Protein AF-A0A6N7CNE1-F1 (afdb_monomer_lite)

Structure (mmCIF, N/CA/C/O backbone):
data_AF-A0A6N7CNE1-F1
#
_entry.id   AF-A0A6N7CNE1-F1
#
loop_
_atom_site.group_PDB
_atom_site.id
_atom_site.type_symbol
_atom_site.label_atom_id
_atom_site.label_alt_id
_atom_site.label_comp_id
_atom_site.label_asym_id
_atom_site.label_entity_id
_atom_site.label_seq_id
_atom_site.pdbx_PDB_ins_code
_atom_site.Cartn_x
_atom_site.Cartn_y
_atom_site.Cartn_z
_atom_site.occupancy
_atom_site.B_iso_or_equiv
_atom_site.auth_seq_id
_atom_site.auth_comp_id
_atom_site.auth_asym_id
_atom_site.auth_atom_id
_atom_site.pdbx_PDB_model_num
ATOM 1 N N . MET A 1 1 ? -7.037 2.135 -1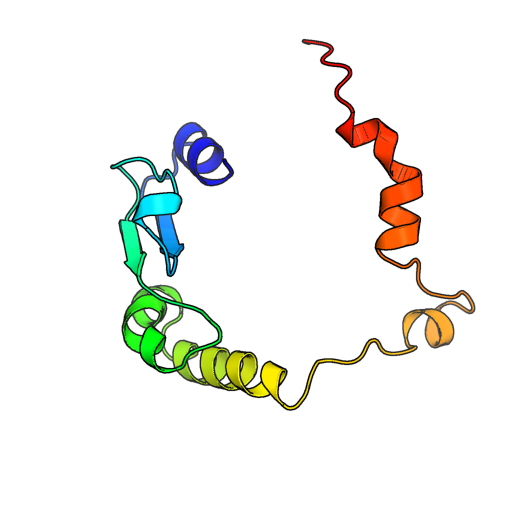3.642 1.00 78.94 1 MET A N 1
ATOM 2 C CA . MET A 1 1 ? -6.137 1.761 -12.525 1.00 78.94 1 MET A CA 1
ATOM 3 C C . MET A 1 1 ? -5.172 2.908 -12.215 1.00 78.94 1 MET A C 1
ATOM 5 O O . MET A 1 1 ? -5.021 3.803 -13.043 1.00 78.94 1 MET A O 1
ATOM 9 N N . LEU A 1 2 ? -4.531 2.924 -11.034 1.00 88.62 2 LEU A N 1
ATOM 10 C CA . LEU A 1 2 ? -3.504 3.933 -10.699 1.00 88.62 2 LEU A CA 1
ATOM 11 C C . LEU A 1 2 ? -2.358 3.925 -11.721 1.00 88.62 2 LEU A C 1
ATOM 13 O O . LEU A 1 2 ? -1.900 4.979 -12.146 1.00 88.62 2 LEU A O 1
ATOM 17 N N . VAL A 1 3 ? -1.950 2.732 -12.149 1.00 91.69 3 VAL A N 1
ATOM 18 C CA . VAL A 1 3 ? -0.932 2.521 -13.183 1.00 91.69 3 VAL A CA 1
ATOM 19 C C 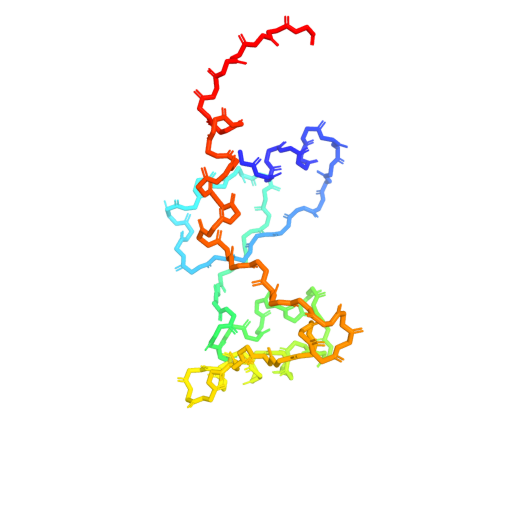. VAL A 1 3 ? -1.254 3.296 -14.462 1.00 91.69 3 VAL A C 1
ATOM 21 O O . VAL A 1 3 ? -0.415 4.062 -14.924 1.00 91.69 3 VAL A O 1
ATOM 24 N N . ASP A 1 4 ? -2.481 3.191 -14.979 1.00 90.88 4 ASP A N 1
ATOM 25 C CA . ASP A 1 4 ? -2.890 3.911 -16.195 1.00 90.88 4 ASP A CA 1
ATOM 26 C C . ASP A 1 4 ? -2.773 5.429 -16.023 1.00 90.88 4 ASP A C 1
ATOM 28 O O . ASP A 1 4 ? -2.342 6.131 -16.932 1.00 90.88 4 ASP A O 1
ATOM 32 N N . HIS A 1 5 ? -3.105 5.945 -14.834 1.00 91.75 5 HIS A N 1
ATOM 33 C CA . HIS A 1 5 ? -2.961 7.369 -14.532 1.00 91.75 5 HIS A CA 1
ATOM 34 C C . HIS A 1 5 ? -1.499 7.814 -14.467 1.00 91.75 5 HIS A C 1
ATOM 36 O O . HIS A 1 5 ? -1.195 8.940 -14.857 1.00 91.75 5 HIS A O 1
ATOM 42 N N . LEU A 1 6 ? -0.601 6.965 -13.964 1.00 94.00 6 LEU A N 1
ATOM 43 C CA . LEU A 1 6 ? 0.833 7.255 -13.943 1.00 94.00 6 LEU A CA 1
ATOM 44 C C . LEU A 1 6 ? 1.380 7.324 -15.372 1.00 94.00 6 LEU A C 1
ATOM 46 O O . LEU A 1 6 ? 2.045 8.297 -15.723 1.00 94.00 6 LEU A O 1
ATOM 50 N N . LEU A 1 7 ? 1.027 6.349 -16.211 1.00 92.88 7 LEU A N 1
ATOM 51 C CA . LEU A 1 7 ? 1.430 6.312 -17.618 1.00 92.88 7 LEU A CA 1
ATOM 52 C C . LEU A 1 7 ? 0.855 7.500 -18.405 1.00 92.88 7 LEU A C 1
ATOM 54 O O . LEU A 1 7 ? 1.589 8.170 -19.126 1.00 92.88 7 LEU A O 1
ATOM 58 N N . ALA A 1 8 ? -0.424 7.836 -18.206 1.00 94.00 8 ALA A N 1
ATOM 59 C CA . ALA A 1 8 ? -1.068 8.986 -18.850 1.00 94.00 8 ALA A CA 1
ATOM 60 C C . ALA A 1 8 ? -0.432 10.332 -18.459 1.00 94.00 8 ALA A C 1
ATOM 62 O O . ALA A 1 8 ? -0.494 11.294 -19.222 1.00 94.00 8 ALA A O 1
ATOM 63 N N . ARG A 1 9 ? 0.205 10.405 -17.283 1.00 95.88 9 ARG A N 1
ATOM 64 C CA . ARG A 1 9 ? 0.984 11.569 -16.833 1.00 95.88 9 ARG A CA 1
ATOM 65 C C . ARG A 1 9 ? 2.455 11.532 -17.262 1.00 95.88 9 ARG A C 1
ATOM 67 O O . ARG A 1 9 ? 3.216 12.403 -16.853 1.00 95.88 9 ARG A O 1
ATOM 74 N N . GLY A 1 10 ? 2.849 10.565 -18.090 1.00 94.88 10 GLY A N 1
ATOM 75 C CA . GLY A 1 10 ? 4.190 10.466 -18.663 1.00 94.88 10 GLY A CA 1
ATOM 76 C C . GLY A 1 10 ? 5.212 9.738 -17.791 1.00 94.88 10 GLY A C 1
ATOM 77 O O . GLY A 1 10 ? 6.407 9.875 -18.039 1.00 94.88 10 GLY A O 1
ATOM 78 N N . ALA A 1 11 ? 4.788 8.974 -16.777 1.00 95.44 11 ALA A N 1
ATOM 79 C CA . ALA A 1 11 ? 5.710 8.107 -16.047 1.00 95.44 11 ALA A CA 1
ATOM 80 C C . ALA A 1 11 ? 6.249 7.008 -16.979 1.00 95.44 11 ALA A C 1
ATOM 82 O O . ALA A 1 11 ? 5.471 6.293 -17.608 1.00 95.44 11 ALA A O 1
ATOM 83 N N . THR A 1 12 ? 7.573 6.869 -17.055 1.00 93.06 12 THR A N 1
ATOM 84 C CA . THR A 1 12 ? 8.248 5.939 -17.978 1.00 93.06 12 THR A CA 1
ATOM 85 C C . THR A 1 12 ? 8.889 4.729 -17.296 1.00 93.06 12 THR A C 1
ATOM 87 O O . THR A 1 12 ? 9.181 3.751 -17.975 1.00 93.06 12 THR A O 1
ATOM 90 N N . ASP A 1 13 ? 9.074 4.755 -15.973 1.00 92.25 13 ASP A N 1
ATOM 91 C CA . ASP A 1 13 ? 9.581 3.626 -15.175 1.00 92.25 13 ASP A CA 1
ATOM 92 C C . ASP A 1 13 ? 8.568 3.281 -14.077 1.00 92.25 13 ASP A C 1
ATOM 94 O O . ASP A 1 13 ? 8.646 3.756 -12.943 1.00 92.25 13 ASP A O 1
ATOM 98 N N . VAL A 1 14 ? 7.547 2.503 -14.447 1.00 94.31 14 VAL A N 1
ATOM 99 C CA . VAL A 1 14 ? 6.519 2.023 -13.516 1.00 94.31 14 VAL A CA 1
ATOM 100 C C . VAL A 1 14 ? 6.787 0.561 -13.193 1.00 94.31 14 VAL A C 1
ATOM 102 O O . VAL A 1 14 ? 6.841 -0.288 -14.086 1.00 94.31 14 VAL A O 1
ATOM 105 N N . ARG A 1 15 ? 6.903 0.262 -11.896 1.00 94.25 15 ARG A N 1
ATOM 106 C CA . ARG A 1 15 ? 7.070 -1.096 -11.372 1.00 94.25 15 ARG A CA 1
ATOM 107 C C . ARG A 1 15 ? 5.891 -1.470 -10.489 1.00 94.25 15 ARG A C 1
ATOM 109 O O . ARG A 1 15 ? 5.498 -0.688 -9.626 1.00 94.25 15 ARG A O 1
ATOM 116 N N . ALA A 1 16 ? 5.346 -2.664 -10.683 1.00 95.12 16 ALA A N 1
ATOM 117 C CA . ALA A 1 16 ? 4.225 -3.171 -9.903 1.00 95.12 16 ALA A CA 1
ATOM 118 C C . ALA A 1 16 ? 4.601 -4.496 -9.236 1.00 95.12 16 ALA A C 1
ATOM 120 O O . ALA A 1 16 ? 4.964 -5.454 -9.915 1.00 95.12 16 ALA A O 1
ATOM 121 N N . LEU A 1 17 ? 4.495 -4.544 -7.906 1.00 95.75 17 LEU A N 1
ATOM 122 C CA . LEU A 1 17 ? 4.661 -5.771 -7.133 1.00 95.75 17 LEU A CA 1
ATOM 123 C C . LEU A 1 17 ? 3.317 -6.510 -7.044 1.00 95.75 17 LEU A C 1
ATOM 125 O O . LEU A 1 17 ? 2.337 -5.931 -6.573 1.00 95.75 17 LEU A O 1
ATOM 129 N N . THR A 1 18 ? 3.260 -7.774 -7.461 1.00 95.62 18 THR A N 1
ATOM 130 C CA . THR A 1 18 ? 2.048 -8.609 -7.360 1.00 95.62 18 THR A CA 1
ATOM 131 C C . THR A 1 18 ? 2.394 -10.078 -7.146 1.00 95.62 18 THR A C 1
ATOM 133 O O . THR A 1 18 ? 3.397 -10.562 -7.654 1.00 95.62 18 THR A O 1
ATOM 136 N N . ASN A 1 19 ? 1.551 -10.809 -6.420 1.00 95.62 19 ASN A N 1
ATOM 137 C CA . ASN A 1 19 ? 1.660 -12.263 -6.262 1.00 95.62 19 ASN A CA 1
ATOM 138 C C . ASN A 1 19 ? 0.746 -13.049 -7.221 1.00 95.62 19 ASN A C 1
ATOM 140 O O . ASN A 1 19 ? 0.768 -14.275 -7.213 1.00 95.62 19 ASN A O 1
ATOM 144 N N . HIS A 1 20 ? -0.069 -12.352 -8.018 1.00 95.50 20 HIS A N 1
ATOM 145 C CA . HIS A 1 20 ? -0.959 -12.928 -9.029 1.00 95.50 20 HIS A CA 1
ATOM 146 C C . HIS A 1 20 ? -0.923 -12.063 -10.297 1.00 95.50 20 HIS A C 1
ATOM 148 O O . HIS A 1 20 ? -1.855 -11.290 -10.550 1.00 95.50 20 HIS A O 1
ATOM 154 N N . PRO A 1 21 ? 0.176 -12.115 -11.073 1.00 93.88 21 PRO A N 1
ATOM 155 C CA . PRO A 1 21 ? 0.337 -11.284 -12.265 1.00 93.88 21 PRO A CA 1
ATOM 156 C C . PRO A 1 21 ? -0.722 -11.572 -13.338 1.00 93.88 21 PRO A C 1
ATOM 158 O O . PRO A 1 21 ? -1.201 -10.644 -13.984 1.00 93.88 21 PRO A O 1
ATOM 161 N N . ASP A 1 22 ? -1.173 -12.823 -13.446 1.00 93.19 22 ASP A N 1
ATOM 162 C CA . ASP A 1 22 ? -2.247 -13.277 -14.337 1.00 93.19 22 ASP A CA 1
ATOM 163 C C . ASP A 1 22 ? -3.589 -12.569 -14.085 1.00 93.19 22 ASP A C 1
ATOM 165 O O . ASP A 1 22 ? -4.397 -12.405 -14.997 1.00 93.19 22 ASP A O 1
ATOM 169 N N . LYS A 1 23 ? -3.817 -12.103 -12.852 1.00 92.81 23 LYS A N 1
ATOM 170 C CA . LYS A 1 23 ? -5.046 -11.404 -12.443 1.00 92.81 23 LYS A CA 1
ATOM 171 C C . LYS A 1 23 ? -4.886 -9.890 -12.373 1.00 92.81 23 LYS A C 1
ATOM 173 O O . LYS A 1 23 ? -5.880 -9.190 -12.200 1.00 92.81 23 LYS A O 1
ATOM 178 N N . ALA A 1 24 ? -3.659 -9.381 -12.475 1.00 90.31 24 ALA A N 1
ATOM 179 C CA . ALA A 1 24 ? -3.344 -7.990 -12.166 1.00 90.31 24 ALA A CA 1
ATOM 180 C C . ALA A 1 24 ? -3.736 -6.999 -13.279 1.00 90.31 24 ALA A C 1
ATOM 182 O O . ALA A 1 24 ? -3.783 -5.801 -13.010 1.00 90.31 24 ALA A O 1
ATOM 183 N N . GLN A 1 25 ? -4.033 -7.488 -14.495 1.00 91.88 25 GLN A N 1
ATOM 184 C CA . GLN A 1 25 ? -4.430 -6.673 -15.659 1.00 91.88 25 GLN A CA 1
ATOM 185 C C . GLN A 1 25 ? -3.482 -5.481 -15.891 1.00 91.88 25 GLN A C 1
ATOM 187 O O . GLN A 1 25 ? -3.914 -4.355 -16.137 1.00 91.88 25 GLN A O 1
ATOM 192 N N . LEU A 1 26 ? -2.176 -5.719 -15.738 1.00 92.69 26 LEU A N 1
ATOM 193 C CA . LEU A 1 26 ? -1.155 -4.685 -15.876 1.00 92.69 26 LEU A CA 1
ATOM 194 C C . LEU A 1 26 ? -0.837 -4.459 -17.363 1.00 92.69 26 LEU A C 1
ATOM 196 O O . LEU A 1 26 ? -0.698 -5.442 -18.089 1.00 92.69 26 LEU A O 1
ATOM 200 N N . PRO A 1 27 ? -0.694 -3.200 -17.818 1.00 93.31 27 PRO A N 1
ATOM 201 C CA . PRO A 1 27 ? -0.213 -2.903 -19.163 1.00 93.31 27 PRO A CA 1
ATOM 202 C C . PRO A 1 27 ? 1.191 -3.469 -19.406 1.00 93.31 27 PRO A C 1
ATOM 204 O O . PRO A 1 27 ? 2.029 -3.440 -18.505 1.00 93.31 27 PRO A O 1
ATOM 207 N N . ASP A 1 28 ? 1.480 -3.865 -20.648 1.00 91.44 28 ASP A N 1
ATOM 208 C CA . ASP A 1 28 ? 2.780 -4.432 -21.053 1.00 91.44 28 ASP A CA 1
ATOM 209 C C . ASP A 1 28 ? 3.974 -3.501 -20.775 1.00 91.44 28 ASP A C 1
ATOM 211 O O . ASP A 1 28 ? 5.110 -3.948 -20.642 1.00 91.44 28 ASP A O 1
ATOM 215 N N . SER A 1 29 ? 3.731 -2.191 -20.674 1.00 92.12 29 SER A N 1
ATOM 216 C CA . SER A 1 29 ? 4.754 -1.187 -20.369 1.00 92.12 29 SER A CA 1
ATOM 217 C C . SER A 1 29 ? 5.206 -1.179 -18.902 1.00 92.12 29 SER A C 1
ATOM 219 O O . SER A 1 29 ? 6.111 -0.425 -18.551 1.00 92.12 29 SER A O 1
ATOM 221 N N . VAL A 1 30 ? 4.564 -1.953 -18.024 1.00 95.25 30 VAL A N 1
ATOM 222 C CA . VAL A 1 30 ? 4.877 -2.003 -16.591 1.00 95.25 30 VAL A CA 1
ATOM 223 C C . VAL A 1 30 ? 5.857 -3.125 -16.299 1.00 95.25 30 VAL A C 1
ATOM 225 O O . VAL A 1 30 ? 5.645 -4.277 -16.670 1.00 95.25 30 VAL A O 1
ATOM 228 N N . THR A 1 31 ? 6.896 -2.817 -15.529 1.00 95.31 31 THR A N 1
ATOM 229 C CA . THR A 1 31 ? 7.780 -3.854 -14.996 1.00 95.31 31 THR A CA 1
ATOM 230 C C . THR A 1 31 ? 7.076 -4.581 -13.855 1.00 95.31 31 THR A C 1
ATOM 232 O O . THR A 1 31 ? 6.834 -4.011 -12.788 1.00 95.31 31 THR A O 1
ATOM 235 N N . VAL A 1 32 ? 6.757 -5.854 -14.063 1.00 95.75 32 VAL A N 1
ATOM 236 C CA . VAL A 1 32 ? 6.150 -6.699 -13.033 1.00 95.75 32 VAL A CA 1
ATOM 237 C C . VAL A 1 32 ? 7.242 -7.297 -12.149 1.00 95.75 32 VAL A C 1
ATOM 239 O O . VAL A 1 32 ? 8.131 -7.995 -12.629 1.00 95.75 32 VAL A O 1
ATOM 242 N N . ALA A 1 33 ? 7.161 -7.033 -10.848 1.00 95.94 33 ALA A N 1
ATOM 243 C CA . ALA A 1 33 ? 7.930 -7.727 -9.827 1.00 95.94 33 ALA A CA 1
ATOM 244 C C . ALA A 1 33 ? 7.004 -8.744 -9.150 1.00 95.94 33 ALA A C 1
ATOM 246 O O . ALA A 1 33 ? 5.992 -8.371 -8.557 1.00 95.94 33 ALA A O 1
ATOM 247 N N . GLU A 1 34 ? 7.312 -10.033 -9.249 1.00 96.25 34 GLU A N 1
ATOM 248 C CA . GLU A 1 34 ? 6.499 -11.048 -8.582 1.00 96.25 34 GLU A CA 1
ATOM 249 C C . GLU A 1 34 ? 6.869 -11.138 -7.094 1.00 96.25 34 GLU A C 1
ATOM 251 O O . GLU A 1 34 ? 8.039 -11.305 -6.749 1.00 96.25 34 GLU A O 1
ATOM 256 N N . GLY A 1 35 ? 5.886 -10.998 -6.201 1.00 96.06 35 GLY A N 1
ATOM 257 C CA . GLY A 1 35 ? 6.113 -11.090 -4.759 1.00 96.06 35 GLY A CA 1
ATOM 258 C C . GLY A 1 35 ? 4.955 -10.598 -3.890 1.00 96.06 35 GLY A C 1
ATOM 259 O O . GLY A 1 35 ? 3.931 -10.109 -4.365 1.00 96.06 35 GLY A O 1
ATOM 260 N N . TYR A 1 36 ? 5.123 -10.731 -2.576 1.00 95.81 36 TYR A N 1
ATOM 261 C CA . TYR A 1 36 ? 4.151 -10.348 -1.560 1.00 95.81 36 TYR A CA 1
ATOM 262 C C . TYR A 1 36 ? 4.844 -9.784 -0.318 1.00 95.81 36 TYR A C 1
ATOM 264 O O . TYR A 1 36 ? 5.648 -10.457 0.318 1.00 95.81 36 TYR A O 1
ATOM 272 N N . LEU A 1 37 ? 4.472 -8.566 0.087 1.00 94.56 37 LEU A N 1
ATOM 273 C CA . LEU A 1 37 ? 5.163 -7.827 1.154 1.00 94.56 37 LEU A CA 1
ATOM 274 C C . LEU A 1 37 ? 5.151 -8.506 2.532 1.00 94.56 37 LEU A C 1
ATOM 276 O O . LEU A 1 37 ? 5.954 -8.151 3.383 1.00 94.56 37 LEU A O 1
ATOM 280 N N . ARG A 1 38 ? 4.260 -9.476 2.773 1.00 93.00 38 ARG A N 1
ATOM 281 C CA . ARG A 1 38 ? 4.231 -10.248 4.029 1.00 93.00 38 ARG A CA 1
ATOM 282 C C . ARG A 1 38 ? 5.046 -11.541 3.974 1.00 93.00 38 ARG A C 1
ATOM 284 O O . ARG A 1 38 ? 4.945 -12.355 4.885 1.00 93.00 38 ARG A O 1
ATOM 291 N N . ARG A 1 39 ? 5.825 -11.766 2.913 1.00 93.81 39 ARG A N 1
ATOM 292 C CA . ARG A 1 39 ? 6.710 -12.926 2.784 1.00 93.81 39 ARG A CA 1
ATOM 293 C C . ARG A 1 39 ? 8.135 -12.474 2.505 1.00 93.81 39 ARG A C 1
ATOM 295 O O . ARG A 1 39 ? 8.402 -11.726 1.569 1.00 93.81 39 ARG A O 1
ATOM 302 N N . LEU A 1 40 ? 9.062 -12.975 3.315 1.00 95.25 40 LEU A N 1
ATOM 303 C CA . LEU A 1 40 ? 10.476 -12.614 3.220 1.00 95.25 40 LEU A CA 1
ATOM 304 C C . LEU A 1 40 ? 11.138 -13.132 1.931 1.00 95.25 40 LEU A C 1
ATOM 306 O O . LEU A 1 40 ? 12.107 -12.543 1.462 1.00 95.25 40 LEU A O 1
ATOM 310 N N . ASP A 1 41 ? 10.587 -14.186 1.321 1.00 95.56 41 ASP A N 1
ATOM 311 C CA . ASP A 1 41 ? 11.026 -14.703 0.016 1.00 95.56 41 ASP A CA 1
ATOM 312 C C . ASP A 1 41 ? 10.916 -13.670 -1.122 1.00 95.56 41 ASP A C 1
ATOM 314 O O . ASP A 1 41 ? 11.603 -13.794 -2.132 1.00 95.56 41 ASP A O 1
ATOM 318 N N . SER A 1 42 ? 10.131 -12.605 -0.932 1.00 96.88 42 SER A N 1
ATOM 319 C CA . SER A 1 42 ? 9.962 -11.510 -1.891 1.00 96.88 42 SER A CA 1
ATOM 320 C C . SER A 1 42 ? 11.099 -10.486 -1.852 1.00 96.88 42 SER A C 1
ATOM 322 O O . SER A 1 42 ? 11.090 -9.530 -2.627 1.00 96.88 42 SER A O 1
ATOM 324 N N . LEU A 1 43 ? 12.097 -10.671 -0.978 1.00 97.44 43 LEU A N 1
ATOM 325 C CA . LEU A 1 43 ? 13.233 -9.762 -0.823 1.00 97.44 43 LEU A CA 1
ATOM 326 C C . LEU A 1 43 ? 13.935 -9.430 -2.155 1.00 97.44 43 LEU A C 1
ATOM 328 O O . LEU A 1 43 ? 14.120 -8.238 -2.416 1.00 97.44 43 LEU A O 1
ATOM 332 N N . PRO A 1 44 ? 14.268 -10.392 -3.044 1.00 97.00 44 PRO A N 1
ATOM 333 C CA . PRO A 1 44 ? 14.906 -10.069 -4.321 1.00 97.00 44 PRO A CA 1
ATOM 334 C C . PRO A 1 44 ? 14.043 -9.176 -5.223 1.00 97.00 44 PRO A C 1
ATOM 336 O O . PRO A 1 44 ? 14.580 -8.333 -5.934 1.00 97.00 44 PRO A O 1
ATOM 339 N N . ALA A 1 45 ? 12.714 -9.321 -5.166 1.00 96.31 45 ALA A N 1
ATOM 340 C CA . ALA A 1 45 ? 11.780 -8.565 -5.998 1.00 96.31 45 ALA A CA 1
ATOM 341 C C . ALA A 1 45 ? 11.665 -7.094 -5.568 1.00 96.31 45 ALA A C 1
ATOM 343 O O . ALA A 1 45 ? 11.508 -6.210 -6.409 1.00 96.31 45 ALA A O 1
ATOM 344 N N . VAL A 1 46 ? 11.771 -6.816 -4.264 1.00 96.38 46 VAL A N 1
ATOM 345 C CA . VAL A 1 46 ? 11.614 -5.457 -3.716 1.00 96.38 46 VAL A CA 1
ATOM 346 C C . VAL A 1 46 ? 12.938 -4.724 -3.483 1.00 96.38 46 VAL A C 1
ATOM 348 O O . VAL A 1 46 ? 12.957 -3.494 -3.466 1.00 96.38 46 VAL A O 1
ATOM 351 N N . THR A 1 47 ? 14.058 -5.444 -3.359 1.00 97.31 47 THR A N 1
ATOM 352 C CA . THR A 1 47 ? 15.394 -4.851 -3.136 1.00 97.31 47 THR A CA 1
ATOM 353 C C . THR A 1 47 ? 15.775 -3.785 -4.173 1.00 97.31 47 THR A C 1
ATOM 355 O O . THR A 1 47 ? 16.269 -2.739 -3.756 1.00 97.31 47 THR A O 1
ATOM 358 N N . PRO A 1 48 ? 15.503 -3.939 -5.487 1.00 95.31 48 PRO A N 1
ATOM 359 C CA . PRO A 1 48 ? 15.820 -2.898 -6.469 1.00 95.31 48 PRO A CA 1
ATOM 360 C C . PRO A 1 48 ? 15.134 -1.551 -6.207 1.00 95.31 48 PRO A C 1
ATOM 362 O O . PRO A 1 48 ? 15.665 -0.519 -6.599 1.00 95.31 48 PRO A O 1
ATOM 365 N N . ALA A 1 49 ? 13.962 -1.559 -5.563 1.00 92.25 49 ALA A N 1
ATOM 366 C CA . ALA A 1 49 ? 13.205 -0.349 -5.247 1.00 92.25 49 ALA A CA 1
ATOM 367 C C . ALA A 1 49 ? 13.495 0.179 -3.833 1.00 92.25 49 ALA A C 1
ATOM 369 O O . ALA A 1 49 ? 13.463 1.384 -3.606 1.00 92.25 49 ALA A O 1
ATOM 370 N N . MET A 1 50 ? 13.752 -0.716 -2.877 1.00 94.62 50 MET A N 1
ATOM 371 C CA . MET A 1 50 ? 13.828 -0.379 -1.449 1.00 94.62 50 MET A CA 1
ATOM 372 C C . MET A 1 50 ? 15.258 -0.332 -0.893 1.00 94.62 50 MET A C 1
ATOM 374 O O . MET A 1 50 ? 15.466 0.167 0.213 1.00 94.62 50 MET A O 1
ATOM 378 N N . GLY A 1 51 ? 16.240 -0.856 -1.629 1.00 96.50 51 GLY A N 1
ATOM 379 C CA . GLY A 1 51 ? 17.633 -0.920 -1.198 1.00 96.50 51 GLY A CA 1
ATOM 380 C C . GLY A 1 51 ? 17.822 -1.745 0.077 1.00 96.50 51 GLY A C 1
ATOM 381 O O . GLY A 1 51 ? 17.171 -2.769 0.284 1.00 96.50 51 GLY A O 1
ATOM 382 N N . GLU A 1 52 ? 18.717 -1.286 0.951 1.00 97.19 52 GLU A N 1
ATOM 383 C CA . GLU A 1 52 ? 19.075 -1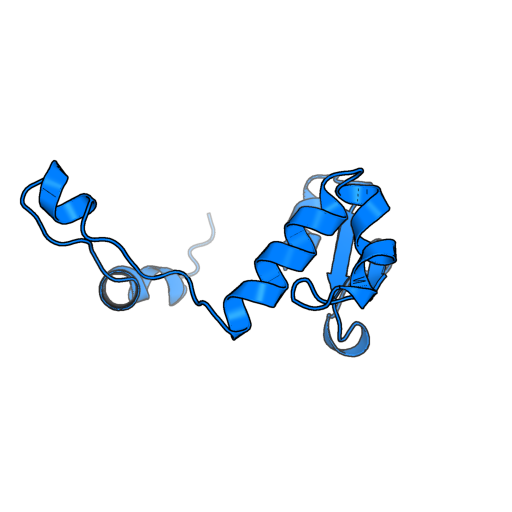.968 2.203 1.00 97.19 52 GLU A CA 1
ATOM 384 C C . GLU A 1 52 ? 17.896 -2.150 3.178 1.00 97.19 52 GLU A C 1
ATOM 386 O O . GLU A 1 52 ? 17.873 -3.103 3.959 1.00 97.19 52 GLU A O 1
ATOM 391 N N . TYR A 1 53 ? 16.871 -1.296 3.094 1.00 96.94 53 TYR A N 1
ATOM 392 C CA . TYR A 1 53 ? 15.696 -1.345 3.971 1.00 96.94 53 TYR A CA 1
ATOM 393 C C . TYR A 1 53 ? 14.695 -2.441 3.604 1.00 96.94 53 TYR A C 1
ATOM 395 O O . TYR A 1 53 ? 13.796 -2.739 4.393 1.00 96.94 53 TYR A O 1
ATOM 403 N N . ALA A 1 54 ? 14.842 -3.053 2.425 1.00 97.62 54 ALA A N 1
ATOM 404 C CA . ALA A 1 54 ? 13.936 -4.072 1.912 1.00 97.62 54 ALA A CA 1
ATOM 405 C C . ALA A 1 54 ? 13.701 -5.200 2.925 1.00 97.62 54 ALA A C 1
ATOM 407 O O . ALA A 1 54 ? 12.565 -5.590 3.192 1.00 97.62 54 ALA A O 1
ATOM 408 N N . ARG A 1 55 ? 14.785 -5.686 3.534 1.00 97.50 55 ARG A N 1
ATOM 409 C CA . ARG A 1 55 ? 14.736 -6.782 4.499 1.00 97.50 55 ARG A CA 1
ATOM 410 C C . ARG A 1 55 ? 13.974 -6.401 5.760 1.00 97.50 55 ARG A C 1
ATOM 412 O O . ARG A 1 55 ? 13.020 -7.086 6.110 1.00 97.50 55 ARG A O 1
ATOM 419 N N . TRP A 1 56 ? 14.377 -5.303 6.396 1.00 97.38 56 TRP A N 1
ATOM 420 C CA . TRP A 1 56 ? 13.743 -4.815 7.620 1.00 97.38 56 TRP A CA 1
ATOM 421 C C . TRP A 1 56 ? 12.239 -4.593 7.418 1.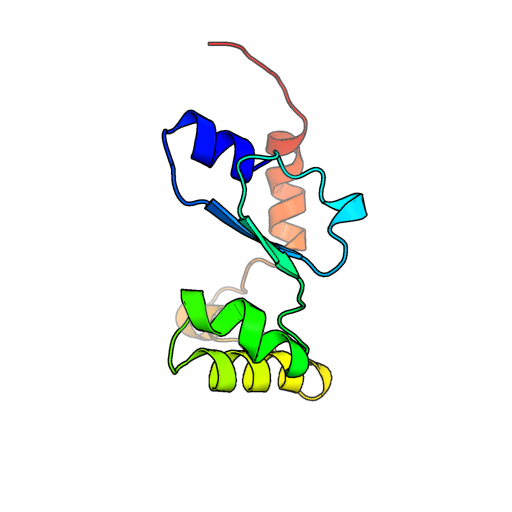00 97.38 56 TRP A C 1
ATOM 423 O O . TRP A 1 56 ? 11.430 -4.991 8.255 1.00 97.38 56 TRP A O 1
ATOM 433 N N . TYR A 1 57 ? 11.856 -4.024 6.273 1.00 96.75 57 TYR A N 1
ATOM 434 C CA . TYR A 1 57 ? 10.455 -3.799 5.949 1.00 96.75 57 TYR A CA 1
ATOM 435 C C . TYR A 1 57 ? 9.668 -5.108 5.800 1.00 96.75 57 TYR A C 1
ATOM 437 O O . TYR A 1 57 ? 8.600 -5.245 6.393 1.00 96.75 57 TYR A O 1
ATOM 445 N N . LEU A 1 58 ? 10.185 -6.086 5.045 1.00 96.94 58 LEU A N 1
ATOM 446 C CA . LEU A 1 58 ? 9.511 -7.378 4.874 1.00 96.94 58 LEU A CA 1
ATOM 447 C C . LEU A 1 58 ? 9.417 -8.164 6.186 1.00 96.94 58 LEU A C 1
ATOM 449 O O . LEU A 1 58 ? 8.387 -8.778 6.449 1.00 96.94 58 LEU A O 1
ATOM 453 N N . GLU A 1 59 ? 10.459 -8.128 7.019 1.00 96.44 59 GLU A N 1
ATOM 454 C CA . GLU A 1 59 ? 10.446 -8.743 8.351 1.00 96.44 59 GLU A CA 1
ATOM 455 C C . GLU A 1 59 ? 9.374 -8.098 9.242 1.00 96.44 59 GLU A C 1
ATOM 457 O O . GLU A 1 59 ? 8.573 -8.807 9.853 1.00 96.44 59 GLU A O 1
ATOM 462 N N . GLY A 1 60 ? 9.280 -6.763 9.249 1.00 95.06 60 GLY A N 1
ATOM 463 C CA . GLY A 1 60 ? 8.231 -6.042 9.971 1.00 95.06 60 GLY A CA 1
ATOM 464 C C . GLY A 1 60 ? 6.825 -6.388 9.475 1.00 95.06 60 GLY A C 1
ATOM 465 O O . GLY A 1 60 ? 5.936 -6.684 10.272 1.00 95.06 60 GLY A O 1
ATOM 466 N N . MET A 1 61 ? 6.626 -6.420 8.155 1.00 95.88 61 MET A N 1
ATOM 467 C CA . MET A 1 61 ? 5.343 -6.772 7.541 1.00 95.88 61 MET A CA 1
ATOM 468 C C . MET A 1 61 ? 4.937 -8.225 7.805 1.00 95.88 61 MET A C 1
ATOM 470 O O . MET A 1 61 ? 3.754 -8.493 8.022 1.00 95.88 61 MET A O 1
ATOM 474 N N . ALA A 1 62 ? 5.889 -9.159 7.795 1.00 93.75 62 ALA A N 1
ATOM 475 C CA . ALA A 1 62 ? 5.646 -10.551 8.158 1.00 93.75 62 ALA A CA 1
ATOM 476 C C . ALA A 1 62 ? 5.246 -10.676 9.638 1.00 93.75 62 ALA A C 1
ATOM 478 O O . ALA A 1 62 ? 4.278 -11.366 9.949 1.00 93.75 62 ALA A O 1
ATOM 479 N N . GLY A 1 63 ? 5.913 -9.938 10.533 1.00 94.19 63 GLY A N 1
ATOM 480 C CA . GLY A 1 63 ? 5.610 -9.932 11.968 1.00 94.19 63 GLY A CA 1
ATOM 481 C C . GLY A 1 63 ? 4.199 -9.444 12.320 1.00 94.19 63 GLY A C 1
ATOM 482 O O . GLY A 1 63 ? 3.653 -9.852 13.342 1.00 94.19 63 GLY A O 1
ATOM 483 N N . LEU A 1 64 ? 3.558 -8.640 11.462 1.00 92.44 64 LEU A N 1
ATOM 484 C CA . LEU A 1 64 ? 2.172 -8.189 11.667 1.00 92.44 64 LEU A CA 1
ATOM 485 C C . LEU A 1 64 ? 1.137 -9.325 11.625 1.00 92.44 64 LEU A C 1
ATOM 487 O O . LEU A 1 64 ? 0.001 -9.107 12.046 1.00 92.44 64 LEU A O 1
ATOM 491 N N . VAL A 1 65 ? 1.496 -10.506 11.108 1.00 89.69 65 VAL A N 1
ATOM 492 C CA . VAL A 1 65 ? 0.639 -11.702 11.172 1.00 89.69 65 VAL A CA 1
ATOM 493 C C . VAL A 1 65 ? 0.456 -12.149 12.622 1.00 89.69 65 VAL A C 1
ATOM 495 O O . VAL A 1 65 ? -0.668 -12.429 13.033 1.00 89.69 65 VAL A O 1
ATOM 498 N N . ASP A 1 66 ? 1.542 -12.156 13.393 1.00 93.19 66 ASP A N 1
ATOM 499 C CA . ASP A 1 66 ? 1.552 -12.626 14.779 1.00 93.19 66 ASP A CA 1
ATOM 500 C C . ASP A 1 66 ? 1.287 -11.490 15.779 1.00 93.19 66 ASP A C 1
ATOM 502 O O . ASP A 1 66 ? 0.670 -11.694 16.824 1.00 93.19 66 ASP A O 1
ATOM 506 N N . ALA A 1 67 ? 1.730 -10.273 15.454 1.00 92.81 67 ALA A N 1
ATOM 507 C CA . ALA A 1 67 ? 1.623 -9.088 16.299 1.00 92.81 67 ALA A CA 1
ATOM 508 C C . ALA A 1 67 ? 0.991 -7.916 15.522 1.00 92.81 67 ALA A C 1
ATOM 510 O O . ALA A 1 67 ? 1.694 -6.993 15.097 1.00 92.81 67 ALA A O 1
ATOM 511 N N . PRO A 1 68 ? -0.338 -7.923 15.311 1.00 91.88 68 PRO A N 1
ATOM 512 C CA . PRO A 1 68 ? -1.008 -6.888 14.536 1.00 91.88 68 PRO A CA 1
ATOM 513 C C . PRO A 1 68 ? -0.918 -5.523 15.223 1.00 91.88 68 PRO A C 1
ATOM 515 O O . PRO A 1 68 ? -1.084 -5.400 16.441 1.00 91.88 68 PRO A O 1
ATOM 518 N N . GLN A 1 69 ? -0.719 -4.474 14.421 1.00 88.62 69 GLN A N 1
ATOM 519 C CA . GLN A 1 69 ? -0.685 -3.106 14.922 1.00 88.62 69 GLN A CA 1
ATOM 520 C C . GLN A 1 69 ? -2.057 -2.718 15.488 1.00 88.62 69 GLN A C 1
ATOM 522 O O . GLN A 1 69 ? -3.060 -2.700 14.774 1.00 88.62 69 GLN A O 1
ATOM 527 N N . GLN A 1 70 ? -2.091 -2.382 16.775 1.00 90.62 70 GLN A N 1
ATOM 528 C CA . GLN A 1 70 ? -3.310 -1.955 17.453 1.00 90.62 70 GLN A CA 1
ATOM 529 C C . GLN A 1 70 ? -3.540 -0.457 17.260 1.00 90.62 70 GLN A C 1
ATOM 531 O O . GLN A 1 70 ? -2.606 0.348 17.328 1.00 90.62 70 GLN A O 1
ATOM 536 N N . ALA A 1 71 ? -4.800 -0.072 17.061 1.00 90.56 71 ALA A N 1
ATOM 537 C CA . ALA A 1 71 ? -5.184 1.329 17.132 1.00 90.56 71 ALA A CA 1
ATOM 538 C C . ALA A 1 71 ? -4.910 1.858 18.550 1.00 90.56 71 ALA A C 1
ATOM 540 O O . ALA A 1 71 ? -5.278 1.235 19.545 1.00 90.56 71 ALA A O 1
ATOM 541 N N . ASN A 1 72 ? -4.248 3.010 18.644 1.00 93.00 72 ASN A N 1
ATOM 542 C CA . ASN A 1 72 ? -4.000 3.674 19.921 1.00 93.00 72 ASN A CA 1
ATOM 543 C C . ASN A 1 72 ? -5.135 4.660 20.267 1.00 93.00 72 ASN A C 1
ATOM 545 O O . ASN A 1 72 ? -6.043 4.893 19.471 1.00 93.00 72 ASN A O 1
ATOM 549 N N . ARG A 1 73 ? -5.068 5.263 21.463 1.00 94.69 73 ARG A N 1
ATOM 550 C CA . ARG A 1 73 ? -6.036 6.273 21.937 1.00 94.69 73 ARG A CA 1
ATOM 551 C C . ARG A 1 73 ? -5.539 7.720 21.824 1.00 94.69 73 ARG A C 1
ATOM 553 O O . ARG A 1 73 ? -6.113 8.607 22.447 1.00 94.69 73 ARG A O 1
ATOM 560 N N . LEU A 1 74 ? -4.477 7.983 21.057 1.00 95.94 74 LEU A N 1
ATOM 561 C CA . LEU A 1 74 ? -3.820 9.297 21.059 1.00 95.94 74 LEU A CA 1
ATOM 562 C C . LEU A 1 74 ? -4.727 10.418 20.544 1.00 95.94 74 LEU A C 1
ATOM 564 O O . LEU A 1 74 ? -4.662 11.521 21.069 1.00 95.94 74 LEU A O 1
ATOM 568 N N . VAL A 1 75 ? -5.608 10.149 19.574 1.00 96.06 75 VAL A N 1
ATOM 569 C CA . VAL A 1 75 ? -6.559 11.163 19.081 1.00 96.06 75 VAL A CA 1
ATOM 570 C C . VAL A 1 75 ? -7.453 11.665 20.215 1.00 96.06 75 VAL A C 1
ATOM 572 O O . VAL A 1 75 ? -7.556 12.871 20.423 1.00 96.06 75 VAL A O 1
ATOM 575 N N . GLU A 1 76 ? -8.037 10.753 20.992 1.00 97.25 76 GLU A N 1
ATOM 576 C CA . GLU A 1 76 ? -8.878 11.101 22.140 1.00 97.25 76 GLU A CA 1
ATOM 577 C C . GLU A 1 76 ? -8.075 11.824 23.221 1.00 97.25 76 GLU A C 1
ATOM 579 O O . GLU A 1 76 ? -8.499 12.870 23.702 1.00 97.25 76 GLU A O 1
ATOM 584 N N . GLN A 1 77 ? -6.888 11.315 23.552 1.00 97.75 77 GLN A N 1
ATOM 585 C CA . GLN A 1 77 ? -6.035 11.906 24.584 1.00 97.75 77 GLN A CA 1
ATOM 586 C C . GLN A 1 77 ? -5.572 13.325 24.234 1.00 97.75 77 GLN A C 1
ATOM 588 O O . GLN A 1 77 ? -5.475 14.167 25.121 1.00 97.75 77 GLN A O 1
ATOM 593 N N . LEU A 1 78 ? -5.290 13.596 22.957 1.00 97.94 78 LEU A N 1
ATOM 594 C CA . LEU A 1 78 ? -4.777 14.890 22.505 1.00 97.94 78 LEU A CA 1
ATOM 595 C C . LEU A 1 78 ? -5.887 15.897 22.187 1.00 97.94 78 LEU A C 1
ATOM 597 O O . LEU A 1 78 ? -5.669 17.096 22.327 1.00 97.94 78 LEU A O 1
ATOM 601 N N . THR A 1 79 ? -7.061 15.438 21.744 1.00 97.69 79 THR A N 1
ATOM 602 C CA . THR A 1 79 ? -8.136 16.325 21.255 1.00 97.69 79 THR A CA 1
ATOM 603 C C . THR A 1 79 ? -9.385 16.349 22.139 1.00 97.69 79 THR A C 1
ATOM 605 O O . THR A 1 79 ? -10.271 17.172 21.915 1.00 97.69 79 THR A O 1
ATOM 608 N N . GLY A 1 80 ? -9.496 15.442 23.115 1.00 97.81 80 GLY A N 1
ATOM 609 C CA . GLY A 1 80 ? -10.692 15.254 23.942 1.00 97.81 80 GLY A CA 1
ATOM 610 C C . GLY A 1 80 ? -11.880 14.624 23.203 1.00 97.81 80 GLY A C 1
ATOM 611 O O . GLY A 1 80 ? -12.980 14.569 23.751 1.00 97.81 80 GLY A O 1
ATOM 612 N N . ARG A 1 81 ? -11.695 14.175 21.954 1.00 96.94 81 ARG A N 1
ATOM 613 C CA . ARG A 1 81 ? -12.748 13.599 21.106 1.00 96.94 81 ARG A CA 1
ATOM 614 C C . ARG A 1 81 ? -12.306 12.246 20.533 1.00 96.94 81 ARG A C 1
ATOM 616 O O . ARG A 1 81 ? -11.161 12.135 20.097 1.00 96.94 81 ARG A O 1
ATOM 623 N N . PRO A 1 82 ? -13.186 11.227 20.475 1.00 95.38 82 PRO A N 1
ATOM 624 C CA . PRO A 1 82 ? -12.854 9.944 19.856 1.00 95.38 82 PRO A CA 1
ATOM 625 C C . PRO A 1 82 ? -12.432 10.089 18.387 1.00 95.38 82 PRO A C 1
ATOM 627 O O . PRO A 1 82 ? -12.925 10.967 17.677 1.00 95.38 82 PRO A O 1
ATOM 630 N N . ALA A 1 83 ? -11.555 9.196 17.917 1.00 95.19 83 ALA A N 1
ATOM 631 C CA . ALA A 1 83 ? -11.206 9.115 16.500 1.00 95.19 83 ALA A CA 1
ATOM 632 C C . ALA A 1 83 ? -12.408 8.663 15.655 1.00 95.19 83 ALA A C 1
ATOM 634 O O . ALA A 1 83 ? -13.148 7.760 16.050 1.00 95.19 83 ALA A O 1
ATOM 635 N N . THR A 1 84 ? -12.559 9.238 14.461 1.00 95.44 84 THR A N 1
ATOM 636 C CA . THR A 1 84 ? -13.500 8.732 13.458 1.00 95.44 84 THR A CA 1
ATOM 637 C C . THR A 1 84 ? -12.985 7.403 12.918 1.00 95.44 84 THR A C 1
ATOM 639 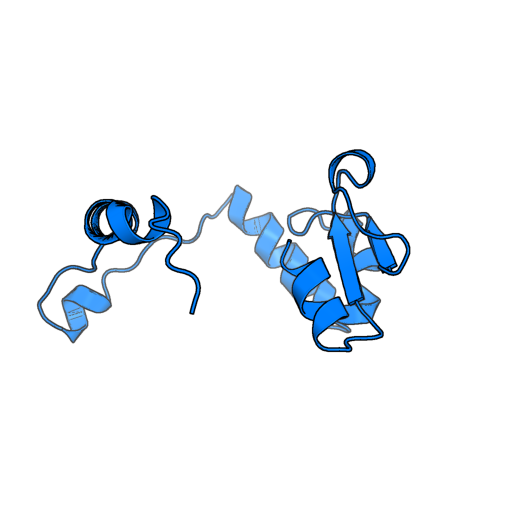O O . THR A 1 84 ? -11.875 7.323 12.391 1.00 95.44 84 THR A O 1
ATOM 642 N N . THR A 1 85 ? -13.787 6.350 13.037 1.00 93.69 85 THR A N 1
ATOM 643 C CA . THR A 1 85 ? -13.447 5.053 12.440 1.00 93.69 85 THR A CA 1
ATOM 644 C C . THR A 1 85 ? -13.570 5.111 10.921 1.00 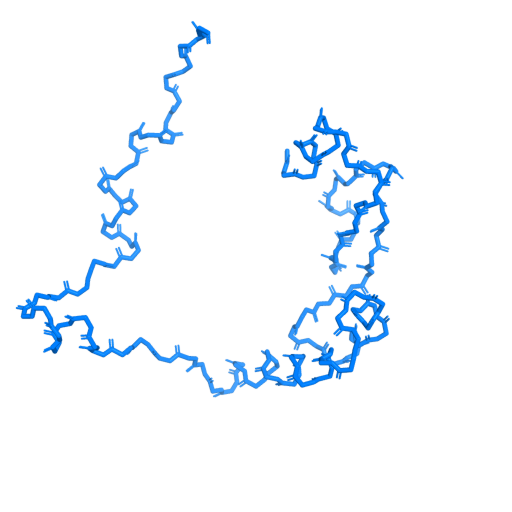93.69 85 THR A C 1
ATOM 646 O O . THR A 1 85 ? -14.360 5.884 10.375 1.00 93.69 85 THR A O 1
ATOM 649 N N . PHE A 1 86 ? -12.850 4.229 10.227 1.00 93.25 86 PHE A N 1
ATOM 650 C CA . PHE A 1 86 ? -12.978 4.111 8.776 1.00 93.25 86 PHE A CA 1
ATOM 651 C C . PHE A 1 86 ? -14.425 3.832 8.341 1.00 93.25 86 PHE A C 1
ATOM 653 O O . PHE A 1 86 ? -14.902 4.450 7.400 1.00 93.25 86 PHE A O 1
ATOM 660 N N . ALA A 1 87 ? -15.153 2.970 9.058 1.00 96.25 87 ALA A N 1
ATOM 661 C CA . ALA A 1 87 ? -16.545 2.649 8.739 1.00 96.25 87 ALA A CA 1
ATOM 662 C C . ALA A 1 87 ? -17.483 3.859 8.880 1.00 96.25 87 ALA A C 1
ATOM 664 O O . ALA A 1 87 ? -18.353 4.068 8.040 1.00 96.25 87 ALA A O 1
ATOM 665 N N . GLN A 1 88 ? -17.302 4.675 9.922 1.00 96.94 88 GLN A N 1
ATOM 666 C CA . GLN A 1 88 ? -18.087 5.902 10.097 1.00 96.94 88 GLN A CA 1
ATOM 667 C C . GLN A 1 88 ? -17.807 6.907 8.983 1.00 96.94 88 GLN A C 1
ATOM 669 O O . GLN A 1 88 ? -18.744 7.459 8.414 1.00 96.94 88 GLN A O 1
ATOM 674 N N . TRP A 1 89 ? -16.528 7.119 8.663 1.00 96.75 89 TRP A N 1
ATOM 675 C CA . TRP A 1 89 ? -16.135 7.997 7.569 1.00 96.75 89 TRP A CA 1
ATOM 676 C C . TRP A 1 89 ? -16.701 7.494 6.233 1.00 96.75 89 TRP A C 1
ATOM 678 O O . TRP A 1 89 ? -17.379 8.238 5.535 1.00 96.75 89 TRP A O 1
ATOM 688 N N . ALA A 1 90 ? -16.522 6.210 5.921 1.00 97.12 90 ALA A N 1
ATOM 689 C CA . ALA A 1 90 ? -16.992 5.620 4.671 1.00 97.12 90 ALA A CA 1
ATOM 690 C C . ALA A 1 90 ? -18.514 5.745 4.503 1.00 97.12 90 ALA A C 1
ATOM 692 O O . ALA A 1 90 ? -18.973 6.115 3.428 1.00 97.12 90 ALA A O 1
ATOM 693 N N . SER A 1 91 ? -19.296 5.506 5.560 1.00 96.12 91 SER A N 1
ATOM 694 C CA . SER A 1 91 ? -20.754 5.684 5.519 1.00 96.12 91 SER A CA 1
ATOM 695 C C . SER A 1 91 ? -21.166 7.141 5.303 1.00 96.12 91 SER A C 1
ATOM 697 O O . SER A 1 91 ? -22.121 7.398 4.580 1.00 96.12 91 SER A O 1
ATOM 699 N N . ALA A 1 92 ? -20.458 8.097 5.912 1.00 96.94 92 ALA A N 1
ATOM 700 C CA . ALA A 1 92 ? -20.757 9.522 5.759 1.00 96.94 92 ALA A CA 1
ATOM 701 C C . ALA A 1 92 ? -20.414 10.064 4.359 1.00 96.94 92 ALA A C 1
ATOM 703 O O . ALA A 1 92 ? -21.041 11.017 3.911 1.00 96.94 92 ALA A O 1
ATOM 704 N N . HIS A 1 93 ? -19.439 9.454 3.682 1.00 96.50 93 HIS A N 1
ATOM 705 C CA . HIS A 1 93 ? -18.942 9.877 2.369 1.00 96.50 93 HIS A CA 1
ATOM 706 C C . HIS A 1 93 ? -19.368 8.941 1.226 1.00 96.50 93 HIS A C 1
ATOM 708 O O . HIS A 1 93 ? -18.869 9.069 0.110 1.00 96.50 93 HIS A O 1
ATOM 714 N N . ALA A 1 94 ? -20.282 7.996 1.472 1.00 95.19 94 ALA A N 1
ATOM 715 C CA . ALA A 1 94 ? -20.668 6.980 0.492 1.00 95.19 94 ALA A CA 1
ATOM 716 C C . ALA A 1 94 ? -21.155 7.590 -0.838 1.00 95.19 94 ALA A C 1
ATOM 718 O O . ALA A 1 94 ? -20.785 7.103 -1.906 1.00 95.19 94 ALA A O 1
ATOM 719 N N . ASP A 1 95 ? -21.905 8.694 -0.774 1.00 94.31 95 ASP A N 1
ATOM 720 C CA . ASP A 1 95 ? -22.471 9.371 -1.947 1.00 94.31 95 ASP A CA 1
ATOM 721 C C . ASP A 1 95 ? -21.412 9.939 -2.908 1.00 94.31 95 ASP A C 1
ATOM 723 O O . ASP A 1 95 ? -21.666 10.045 -4.109 1.00 94.31 95 ASP A O 1
ATOM 727 N N . GLU A 1 96 ? -20.203 10.243 -2.422 1.00 92.62 96 GLU A N 1
ATOM 728 C CA . GLU A 1 96 ? -19.092 10.721 -3.260 1.00 92.62 96 GLU A CA 1
ATOM 729 C C . GLU A 1 96 ? -18.571 9.630 -4.211 1.00 92.62 96 GLU A C 1
ATOM 731 O O . GLU A 1 96 ? -18.017 9.932 -5.269 1.00 92.62 96 GLU A O 1
ATOM 736 N N . PHE A 1 97 ? -18.790 8.355 -3.874 1.00 84.25 97 PHE A N 1
ATOM 737 C CA . PHE A 1 97 ? -18.341 7.201 -4.659 1.00 84.25 97 PHE A CA 1
ATOM 738 C C . PHE A 1 97 ? -19.419 6.649 -5.601 1.00 84.25 97 PHE A C 1
ATOM 740 O O . PHE A 1 97 ? -19.107 5.864 -6.496 1.00 84.25 97 PHE A O 1
ATOM 747 N N . SER A 1 98 ? -20.674 7.076 -5.438 1.00 78.38 98 SER A N 1
ATOM 748 C CA . SER A 1 98 ? -21.839 6.597 -6.199 1.00 78.38 98 SER A CA 1
ATOM 749 C C . SER A 1 98 ? -21.908 7.115 -7.639 1.00 78.38 98 SER A C 1
ATOM 751 O O . SER A 1 98 ? -22.777 6.694 -8.397 1.00 78.38 98 SER A O 1
ATOM 753 N N . GLY A 1 99 ? -21.013 8.026 -8.032 1.00 60.31 99 GLY A N 1
ATOM 754 C CA . GLY A 1 99 ? -20.893 8.495 -9.408 1.00 60.31 99 GLY A CA 1
ATOM 755 C C . GLY A 1 99 ? -22.132 9.228 -9.924 1.00 60.31 99 GLY A C 1
ATOM 756 O O . GLY A 1 99 ? -22.847 8.724 -10.783 1.00 60.31 99 GLY A O 1
ATOM 757 N N . SER A 1 100 ? -22.317 10.488 -9.523 1.00 50.22 100 SER A N 1
ATOM 758 C CA . SER A 1 100 ? -22.827 11.464 -10.492 1.00 50.22 100 SER A CA 1
ATOM 759 C C . SER A 1 100 ? -21.650 11.907 -11.350 1.00 50.22 100 SER A C 1
ATOM 761 O O . SER A 1 100 ? -20.912 12.826 -10.999 1.00 50.22 100 SER A O 1
ATOM 763 N N . GLY A 1 101 ? -21.451 11.220 -12.475 1.00 53.50 101 GLY A N 1
ATOM 764 C CA . GLY A 1 101 ? -20.632 11.738 -13.558 1.00 53.50 101 GLY A CA 1
ATOM 765 C C . GLY A 1 101 ? -21.254 13.032 -14.075 1.00 53.50 101 GLY A C 1
ATOM 766 O O . GLY A 1 101 ? -22.169 12.996 -14.890 1.00 53.50 101 GLY A O 1
ATOM 767 N N . SER A 1 102 ? -20.762 14.175 -13.604 1.00 37.50 102 SER A N 1
ATOM 768 C CA . SER A 1 102 ? -20.888 15.424 -14.342 1.00 37.50 102 SER A CA 1
ATOM 769 C C . SER A 1 102 ? -19.554 15.667 -15.020 1.00 37.50 102 SER A C 1
ATOM 771 O O . SER A 1 102 ? -18.566 16.025 -14.381 1.00 37.50 102 SER A O 1
ATOM 773 N N . ALA A 1 103 ? -19.534 15.402 -16.322 1.00 40.47 103 ALA A N 1
ATOM 774 C CA . ALA A 1 103 ? -18.517 15.931 -17.202 1.00 40.47 103 ALA A CA 1
ATOM 775 C C . ALA A 1 103 ? -18.499 17.463 -17.073 1.00 40.47 103 ALA A C 1
ATOM 777 O O . ALA A 1 103 ? -19.501 18.124 -17.360 1.00 40.47 103 ALA A O 1
ATOM 778 N N . ARG A 1 104 ? -17.355 18.009 -16.667 1.00 34.41 104 ARG A N 1
ATOM 779 C CA . ARG A 1 104 ? -16.864 19.323 -17.082 1.00 34.41 104 ARG A CA 1
ATOM 780 C C . ARG A 1 104 ? -15.358 19.261 -17.241 1.00 34.41 104 ARG A C 1
ATOM 782 O O . ARG A 1 104 ? -14.714 18.640 -16.369 1.00 34.41 104 ARG A O 1
#

pLDDT: mean 91.5, std 11.9, range [34.41, 97.94]

Secondary structure (DSSP, 8-state):
-HHHHHHHTT----EEEES-GGGS---TTSEEEE--TT-GGGHHHHHHHHGGGHHHHHHHHHHTTTSPPPP-SHHHHHHSSPPPPHHHHHHHTHHHHS------

Sequence (104 aa):
MLVDHLLARGATDVRALTNHPDKAQLPDSVTVAEGYLRRLDSLPAVTPAMGEYARWYLEGMAGLVDAPQQANRLVEQLTGRPATTFAQWASAHADEFSGSGSAR

Radius of gyration: 19.12 Å; chains: 1; bounding box: 42×34×46 Å

Foldseek 3Di:
DVQVVCVVVPNQAAEDEEQCPVPPPHDPSYHYQYDDLLDQVSLVSCCVPQPPCSNVSSVVSVCCVVVPDDDDQVCCVPPVDGDDDPVNVCVVCVVVVVDPDDDD